Protein AF-A0A3M1FWY2-F1 (afdb_monomer_lite)

Secondary structure (DSSP, 8-state):
--HHHHHHHHHHHHHHHHHT-S-HHHHGGG-TT---S-SSS-HHHHHTTS-HHHHHHHHHHHHHHHHHHTT---HHHHHHHHHHHHSPPP---HHHHHHHHHHHHHHHHHSTT--------

Foldseek 3Di:
DPPLQVLLVVQLVLQLLQLLLDAPVPNPPPCVPQADPDPPDRSSNVNVPDDPVQSSLLSLLLSVLLQVVQVHDYCSVVVNVCCVVPHDDDDYDPVSSVVSSVVVNVVLVPDPPNDDPDPPD

Structure (mmCIF, N/CA/C/O backbone):
data_AF-A0A3M1FWY2-F1
#
_entry.id   AF-A0A3M1FWY2-F1
#
loop_
_atom_site.group_PDB
_atom_site.id
_atom_site.type_symbol
_atom_site.label_atom_id
_atom_site.label_alt_id
_atom_site.label_comp_id
_atom_site.label_asym_id
_atom_site.label_entity_id
_atom_site.label_seq_id
_atom_site.pdbx_PDB_ins_code
_atom_site.Cartn_x
_atom_site.Cartn_y
_atom_site.Cartn_z
_atom_site.occupancy
_atom_site.B_iso_or_equiv
_atom_site.auth_seq_id
_atom_site.auth_comp_id
_atom_site.auth_asym_id
_atom_site.auth_atom_id
_atom_site.pdbx_PDB_model_num
ATOM 1 N N . LEU A 1 1 ? -21.386 0.392 -4.645 1.00 55.16 1 LEU A N 1
ATOM 2 C CA . LEU A 1 1 ? -20.136 0.152 -3.904 1.00 55.16 1 LEU A CA 1
ATOM 3 C C . LEU A 1 1 ? -20.450 0.202 -2.422 1.00 55.16 1 LEU A C 1
ATOM 5 O O . LEU A 1 1 ? -20.936 1.233 -1.954 1.00 55.16 1 LEU A O 1
ATOM 9 N N . GLN A 1 2 ? -20.256 -0.904 -1.713 1.00 78.44 2 GLN A N 1
ATOM 10 C CA . GLN A 1 2 ? -20.345 -0.937 -0.251 1.00 78.44 2 GLN A CA 1
ATOM 11 C C . GLN A 1 2 ? -19.205 -0.092 0.359 1.00 78.44 2 GLN A C 1
ATOM 13 O O . GLN A 1 2 ? -18.274 0.317 -0.340 1.00 78.44 2 GLN A O 1
ATOM 18 N N . ALA A 1 3 ? -19.292 0.261 1.646 1.00 81.31 3 ALA A N 1
ATOM 19 C CA . ALA A 1 3 ? -18.285 1.113 2.295 1.00 81.31 3 ALA A CA 1
ATOM 20 C C . ALA A 1 3 ? -16.879 0.488 2.280 1.00 81.31 3 ALA A C 1
ATOM 22 O O . ALA A 1 3 ? -15.900 1.198 2.056 1.00 81.31 3 ALA A O 1
ATOM 23 N N . GLN A 1 4 ? -16.803 -0.835 2.424 1.00 82.88 4 GLN A N 1
ATOM 24 C CA . GLN A 1 4 ? -15.560 -1.602 2.398 1.00 82.88 4 GLN A CA 1
ATOM 25 C C . GLN A 1 4 ? -14.870 -1.536 1.029 1.00 82.88 4 GLN A C 1
ATOM 27 O O . GLN A 1 4 ? -13.686 -1.230 0.960 1.00 82.88 4 GLN A O 1
ATOM 32 N N . GLU A 1 5 ? -15.606 -1.693 -0.075 1.00 84.56 5 GLU A N 1
ATOM 33 C CA . GLU A 1 5 ? -15.033 -1.599 -1.428 1.00 84.56 5 GLU A CA 1
ATOM 34 C C . GLU A 1 5 ? -14.424 -0.216 -1.709 1.00 84.56 5 GLU A C 1
ATOM 36 O O . GLU A 1 5 ? -13.387 -0.107 -2.361 1.00 84.56 5 GLU A O 1
ATOM 41 N N . ARG A 1 6 ? -15.035 0.856 -1.178 1.00 88.25 6 ARG A N 1
ATOM 42 C CA . ARG A 1 6 ? -14.460 2.208 -1.270 1.00 88.25 6 ARG A CA 1
ATOM 43 C C . ARG A 1 6 ? -13.182 2.349 -0.450 1.00 88.25 6 ARG A C 1
ATOM 45 O O . ARG A 1 6 ? -12.280 3.059 -0.879 1.00 88.25 6 ARG A O 1
ATOM 52 N N . LEU A 1 7 ? -13.109 1.700 0.711 1.00 89.69 7 LEU A N 1
ATOM 53 C CA . LEU A 1 7 ? -11.912 1.706 1.546 1.00 89.69 7 LEU A CA 1
ATOM 54 C C . LEU A 1 7 ? -10.765 0.934 0.882 1.00 89.69 7 LEU A C 1
ATOM 56 O O . LEU A 1 7 ? -9.641 1.423 0.892 1.00 89.69 7 LEU A O 1
ATOM 60 N N . VAL A 1 8 ? -11.049 -0.213 0.258 1.00 91.12 8 VAL A N 1
ATOM 61 C CA . VAL A 1 8 ? -10.066 -0.985 -0.523 1.00 91.12 8 VAL A CA 1
ATOM 62 C C . VAL A 1 8 ? -9.515 -0.132 -1.668 1.00 91.12 8 VAL A C 1
ATOM 64 O O . VAL A 1 8 ? -8.302 0.018 -1.794 1.00 91.12 8 VAL A O 1
ATOM 67 N N . ALA A 1 9 ? -10.398 0.496 -2.454 1.00 91.94 9 ALA A N 1
ATOM 68 C CA . ALA A 1 9 ? -9.990 1.385 -3.542 1.00 91.94 9 ALA A CA 1
ATOM 69 C C . ALA A 1 9 ? -9.163 2.576 -3.027 1.00 91.94 9 ALA A C 1
ATOM 71 O O . ALA A 1 9 ? -8.139 2.924 -3.604 1.00 91.94 9 ALA A O 1
ATOM 72 N N . LEU A 1 10 ? -9.556 3.171 -1.898 1.00 93.00 10 LEU A N 1
ATOM 73 C CA . LEU A 1 10 ? -8.785 4.245 -1.277 1.00 93.00 10 LEU A CA 1
ATOM 74 C C . LEU A 1 10 ? -7.403 3.765 -0.807 1.00 93.00 10 LEU A C 1
ATOM 76 O O . LEU A 1 10 ? -6.423 4.484 -0.979 1.00 93.00 10 LEU A O 1
ATOM 80 N N . ALA A 1 11 ? -7.307 2.567 -0.229 1.00 94.56 11 ALA A N 1
ATOM 81 C CA . ALA A 1 11 ? -6.041 1.984 0.204 1.00 94.56 11 ALA A CA 1
ATOM 82 C C . ALA A 1 11 ? -5.094 1.731 -0.979 1.00 94.56 11 ALA A C 1
ATOM 84 O O . ALA A 1 11 ? -3.899 1.990 -0.853 1.00 94.56 11 ALA A O 1
ATOM 85 N N . HIS A 1 12 ? -5.625 1.304 -2.128 1.00 94.75 12 HIS A N 1
ATOM 86 C CA . HIS A 1 12 ? -4.873 1.174 -3.380 1.00 94.75 12 HIS A CA 1
ATOM 87 C C . HIS A 1 12 ? -4.301 2.523 -3.840 1.00 94.75 12 HIS A C 1
ATOM 89 O O . HIS A 1 12 ? -3.092 2.657 -4.031 1.00 94.75 12 HIS A O 1
ATOM 95 N N . GLU A 1 13 ? -5.134 3.563 -3.929 1.00 94.88 13 GLU A N 1
ATOM 96 C CA . GLU A 1 13 ? -4.685 4.897 -4.359 1.00 94.88 13 GLU A CA 1
ATOM 97 C C . GLU A 1 13 ? -3.668 5.510 -3.380 1.00 94.88 13 GLU A C 1
ATOM 99 O O . GLU A 1 13 ? -2.688 6.151 -3.774 1.00 94.88 13 GLU A O 1
ATOM 104 N N . LEU A 1 14 ? -3.848 5.270 -2.077 1.00 93.56 14 LEU A N 1
ATOM 105 C CA . LEU A 1 14 ? -2.857 5.634 -1.064 1.00 93.56 14 LEU A CA 1
ATOM 106 C C . LEU A 1 14 ? -1.569 4.815 -1.201 1.00 93.56 14 LEU A C 1
ATOM 108 O O . LEU A 1 14 ? -0.496 5.344 -0.923 1.00 93.56 14 LEU A O 1
ATOM 112 N N . GLY A 1 15 ? -1.641 3.571 -1.675 1.00 93.00 15 GLY A N 1
ATOM 113 C CA . GLY A 1 15 ? -0.483 2.772 -2.070 1.00 93.00 15 GLY A CA 1
ATOM 114 C C . GLY A 1 15 ? 0.336 3.462 -3.159 1.00 93.00 15 GLY A C 1
ATOM 115 O O . GLY A 1 15 ? 1.535 3.668 -2.975 1.00 93.00 15 GLY A O 1
ATOM 116 N N . HIS A 1 16 ? -0.302 3.938 -4.234 1.00 92.25 16 HIS A N 1
ATOM 117 C CA . HIS A 1 16 ? 0.379 4.741 -5.259 1.00 92.25 16 HIS A CA 1
ATOM 118 C C . HIS A 1 16 ? 1.045 5.993 -4.680 1.00 92.25 16 HIS A C 1
ATOM 120 O O . HIS A 1 16 ? 2.200 6.304 -5.002 1.00 92.25 16 HIS A O 1
ATOM 126 N N . LEU A 1 17 ? 0.332 6.701 -3.803 1.00 90.00 17 LEU A N 1
ATOM 127 C CA . LEU A 1 17 ? 0.846 7.896 -3.148 1.00 90.00 17 LEU A CA 1
ATOM 128 C C . LEU A 1 17 ? 1.995 7.601 -2.184 1.00 90.00 17 LEU A C 1
ATOM 130 O O . LEU A 1 17 ? 2.860 8.448 -2.060 1.00 90.00 17 LEU A O 1
ATOM 134 N N . LEU A 1 18 ? 2.025 6.468 -1.485 1.00 88.81 18 LEU A N 1
ATOM 135 C CA . LEU A 1 18 ? 3.070 6.154 -0.501 1.00 88.81 18 LEU A CA 1
ATOM 136 C C . LEU A 1 18 ? 4.298 5.498 -1.138 1.00 88.81 18 LEU A C 1
ATOM 138 O O . LEU A 1 18 ? 5.414 5.697 -0.656 1.00 88.81 18 LEU A O 1
ATOM 142 N N . CYS A 1 19 ? 4.111 4.771 -2.239 1.00 89.06 19 CYS A N 1
ATOM 143 C CA . CYS A 1 19 ? 5.201 4.195 -3.020 1.00 89.06 19 CYS A CA 1
ATOM 144 C C . CYS A 1 19 ? 5.874 5.216 -3.957 1.00 89.06 19 CYS A C 1
ATOM 146 O O . CYS A 1 19 ? 6.937 4.947 -4.506 1.00 89.06 19 CYS A O 1
ATOM 148 N N . GLY A 1 20 ? 5.316 6.417 -4.131 1.00 85.94 20 GLY A N 1
ATOM 149 C CA . GLY A 1 20 ? 5.930 7.441 -4.991 1.00 85.94 20 GLY A CA 1
ATOM 150 C C . GLY A 1 20 ? 5.707 7.200 -6.472 1.00 85.94 20 GLY A C 1
ATOM 151 O O . GLY A 1 20 ? 6.543 7.579 -7.282 1.00 85.94 20 GLY A O 1
ATOM 152 N N . HIS A 1 21 ? 4.575 6.590 -6.824 1.00 86.56 21 HIS A N 1
ATOM 153 C CA . HIS A 1 21 ? 4.167 6.397 -8.218 1.00 86.56 21 HIS A CA 1
ATOM 154 C C . HIS A 1 21 ? 3.596 7.679 -8.832 1.00 86.56 21 HIS A C 1
ATOM 156 O O . HIS A 1 21 ? 3.532 7.812 -10.050 1.00 86.56 21 HIS A O 1
ATOM 162 N N . LEU A 1 22 ? 3.179 8.635 -7.995 1.00 80.25 22 LEU A N 1
ATOM 163 C CA . LEU A 1 22 ? 2.663 9.924 -8.444 1.00 80.25 22 LEU A CA 1
ATOM 164 C C . LEU A 1 22 ? 3.805 10.884 -8.779 1.00 80.25 22 LEU A C 1
ATOM 166 O O . LEU A 1 22 ?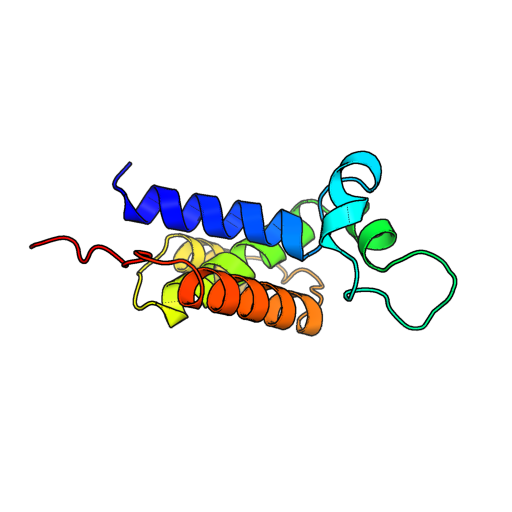 4.829 10.914 -8.098 1.00 80.25 22 LEU A O 1
ATOM 170 N N . GLU A 1 23 ? 3.603 11.712 -9.804 1.00 62.91 23 GLU A N 1
ATOM 171 C CA . GLU A 1 23 ? 4.657 12.594 -10.295 1.00 62.91 23 GLU A CA 1
ATOM 172 C C . GLU A 1 23 ? 5.255 13.520 -9.211 1.00 62.91 23 GLU A C 1
ATOM 174 O O . GLU A 1 23 ? 4.521 14.085 -8.381 1.00 62.91 23 GLU A O 1
ATOM 179 N N . PRO A 1 24 ? 6.577 13.793 -9.273 1.00 53.03 24 PRO A N 1
ATOM 180 C CA . PRO A 1 24 ? 7.302 14.605 -8.290 1.00 53.03 24 PRO A CA 1
ATOM 181 C C . PRO A 1 24 ? 6.719 16.005 -8.052 1.00 53.03 24 PRO A C 1
ATOM 183 O O . PRO A 1 24 ? 6.934 16.594 -6.991 1.00 53.03 24 PRO A O 1
ATOM 186 N N . ALA A 1 25 ? 5.981 16.558 -9.019 1.00 48.53 25 ALA A N 1
ATOM 187 C CA . ALA A 1 25 ? 5.386 17.889 -8.926 1.00 48.53 25 ALA A CA 1
ATOM 188 C C . ALA A 1 25 ? 4.242 17.989 -7.897 1.00 48.53 25 ALA A C 1
ATOM 190 O O . ALA A 1 25 ? 3.972 19.086 -7.411 1.00 48.53 25 ALA A O 1
ATOM 191 N N . ARG A 1 26 ? 3.583 16.877 -7.534 1.00 46.03 26 ARG A N 1
ATOM 192 C CA . ARG A 1 26 ? 2.419 16.875 -6.618 1.00 46.03 26 ARG A CA 1
ATOM 193 C C . ARG A 1 26 ? 2.678 16.232 -5.252 1.00 46.03 26 ARG A C 1
ATOM 195 O O . ARG A 1 26 ? 1.857 16.387 -4.355 1.00 46.03 26 ARG A O 1
ATOM 202 N N . ALA A 1 27 ? 3.811 15.554 -5.073 1.00 48.91 27 ALA A N 1
ATOM 203 C CA . ALA A 1 27 ? 4.051 14.667 -3.933 1.00 48.91 27 ALA A CA 1
ATOM 204 C C . ALA A 1 27 ? 5.018 15.210 -2.853 1.00 48.91 27 ALA A C 1
ATOM 206 O O . ALA A 1 27 ? 5.038 14.696 -1.737 1.00 48.91 27 ALA A O 1
ATOM 207 N N . LYS A 1 28 ? 5.798 16.265 -3.137 1.00 44.78 28 LYS A N 1
ATOM 208 C CA . LYS A 1 28 ? 6.919 16.737 -2.287 1.00 44.78 28 LYS A CA 1
ATOM 209 C C . LYS A 1 28 ? 6.685 16.808 -0.762 1.00 44.78 28 LYS A C 1
ATOM 211 O O . LYS A 1 28 ? 7.597 16.407 -0.046 1.00 44.78 28 LYS A O 1
ATOM 216 N N . PRO A 1 29 ? 5.548 17.287 -0.220 1.00 44.09 29 PRO A N 1
ATOM 217 C CA . PRO A 1 29 ? 5.419 17.434 1.231 1.00 44.09 29 PRO A CA 1
ATOM 218 C C . PRO A 1 29 ? 5.155 16.123 1.995 1.00 44.09 29 PRO A C 1
ATOM 220 O O . PRO A 1 29 ? 5.352 16.110 3.205 1.00 44.09 29 PRO A O 1
ATOM 223 N N . LEU A 1 30 ? 4.736 15.030 1.339 1.00 50.62 30 LEU A N 1
ATOM 224 C CA . LEU A 1 30 ? 4.377 13.774 2.026 1.00 50.62 30 LEU A CA 1
ATOM 225 C C . LEU A 1 30 ? 5.532 12.757 2.124 1.00 50.62 30 LEU A C 1
ATOM 227 O O . LEU A 1 30 ? 5.436 11.774 2.854 1.00 50.62 30 LEU A O 1
ATOM 231 N N . PHE A 1 31 ? 6.620 12.988 1.385 1.00 51.03 31 PHE A N 1
ATOM 232 C CA . PHE A 1 31 ? 7.749 12.059 1.247 1.00 51.03 31 PHE A CA 1
ATOM 233 C C . PHE A 1 31 ? 8.955 12.380 2.133 1.00 51.03 31 PHE A C 1
ATOM 235 O O . PHE A 1 31 ? 9.959 11.667 2.072 1.00 51.03 31 PHE A O 1
ATOM 242 N N . THR A 1 32 ? 8.867 13.408 2.977 1.00 43.41 32 THR A N 1
ATOM 243 C CA . THR A 1 32 ? 9.901 13.715 3.971 1.00 43.41 32 THR A CA 1
ATOM 244 C C . THR A 1 32 ? 10.045 12.515 4.922 1.00 43.41 32 THR A C 1
ATOM 246 O O . THR A 1 32 ? 9.145 12.188 5.692 1.00 43.41 32 THR A O 1
ATOM 249 N N . GLY A 1 33 ? 11.156 11.776 4.800 1.00 47.09 33 GLY A N 1
ATOM 250 C CA . GLY A 1 33 ? 11.412 10.521 5.529 1.00 47.09 33 GLY A CA 1
ATOM 251 C C . GLY A 1 33 ? 11.345 9.225 4.701 1.00 47.09 33 GLY A C 1
ATOM 252 O O . GLY A 1 33 ? 11.418 8.141 5.272 1.00 47.09 33 GLY A O 1
ATOM 253 N N . LEU A 1 34 ? 11.195 9.306 3.374 1.00 46.00 34 LEU A N 1
ATOM 254 C CA . LEU A 1 34 ? 11.420 8.202 2.413 1.00 46.00 34 LEU A CA 1
ATOM 255 C C . LEU A 1 34 ? 12.678 8.441 1.553 1.00 46.00 34 LEU A C 1
ATOM 257 O O . LEU A 1 34 ? 12.880 7.816 0.510 1.00 46.00 34 LEU A O 1
ATOM 261 N N . GLU A 1 35 ? 13.504 9.392 1.982 1.00 44.00 35 GLU A N 1
ATOM 262 C CA . GLU A 1 35 ? 14.734 9.795 1.318 1.00 44.00 35 GLU A CA 1
ATOM 263 C C . GLU A 1 35 ? 15.810 8.737 1.584 1.00 44.00 35 GLU A C 1
ATOM 265 O O . GLU A 1 35 ? 16.215 8.493 2.719 1.00 44.00 35 GLU A O 1
ATOM 270 N N . SER A 1 36 ? 16.238 8.057 0.523 1.00 42.16 36 SER A N 1
ATOM 271 C CA . SER A 1 36 ? 17.449 7.245 0.538 1.00 42.16 36 SER A CA 1
ATOM 272 C C . SER A 1 36 ? 18.664 8.152 0.731 1.00 42.16 36 SER A C 1
ATOM 274 O O . SER A 1 36 ? 18.725 9.203 0.103 1.00 42.16 36 SER A O 1
ATOM 276 N N . HIS A 1 37 ? 19.651 7.703 1.509 1.00 41.94 37 HIS A N 1
ATOM 277 C CA . HIS A 1 37 ? 20.954 8.353 1.744 1.00 41.94 37 HIS A CA 1
ATOM 278 C C . HIS A 1 37 ? 21.836 8.570 0.486 1.00 41.94 37 HIS A C 1
ATOM 280 O O . HIS A 1 37 ? 23.002 8.929 0.621 1.00 41.94 37 HIS A O 1
ATOM 286 N N . ASP A 1 38 ? 21.302 8.363 -0.719 1.00 42.06 38 ASP A N 1
ATOM 287 C CA . ASP A 1 38 ? 21.970 8.660 -1.987 1.00 42.06 38 ASP A CA 1
ATOM 288 C C . ASP A 1 38 ? 21.539 10.047 -2.470 1.00 42.06 38 ASP A C 1
ATOM 290 O O . ASP A 1 38 ? 20.367 10.270 -2.781 1.00 42.06 38 ASP A O 1
ATOM 294 N N . GLU A 1 39 ? 22.490 10.978 -2.548 1.00 45.88 39 GLU A N 1
ATOM 295 C CA . GLU A 1 39 ? 22.257 12.387 -2.899 1.00 45.88 39 GLU A CA 1
ATOM 296 C C . GLU A 1 39 ? 21.838 12.628 -4.367 1.00 45.88 39 GLU A C 1
ATOM 298 O O . GLU A 1 39 ? 21.583 13.765 -4.766 1.00 45.88 39 GLU A O 1
ATOM 303 N N . GLU A 1 40 ? 21.671 11.583 -5.182 1.00 46.94 40 GLU A N 1
ATOM 304 C CA . GLU A 1 40 ? 21.129 11.694 -6.539 1.00 46.94 40 GLU A CA 1
ATOM 305 C C . GLU A 1 40 ? 19.666 11.231 -6.610 1.00 46.94 40 GLU A C 1
ATOM 307 O O . GLU A 1 40 ? 19.358 10.053 -6.791 1.00 46.94 40 GLU A O 1
ATOM 312 N N . LYS A 1 41 ? 18.762 12.218 -6.528 1.00 46.72 41 LYS A N 1
ATOM 313 C CA . LYS A 1 41 ? 17.290 12.144 -6.631 1.00 46.72 41 LYS A CA 1
ATOM 314 C C . LYS A 1 41 ? 16.596 11.272 -5.557 1.00 46.72 41 LYS A C 1
ATOM 316 O O . LYS A 1 41 ? 16.896 10.087 -5.417 1.00 46.72 41 LYS A O 1
ATOM 321 N N . PRO A 1 42 ? 15.568 11.803 -4.860 1.00 50.75 42 PRO A N 1
ATOM 322 C CA . PRO A 1 42 ? 14.789 11.007 -3.910 1.00 50.75 42 PRO A CA 1
ATOM 323 C C . PRO A 1 42 ? 14.180 9.783 -4.613 1.00 50.75 42 PRO A C 1
ATOM 325 O O . PRO A 1 42 ? 13.745 9.908 -5.760 1.00 50.75 42 PRO A O 1
ATOM 328 N N . ARG A 1 43 ? 14.110 8.621 -3.933 1.00 54.66 43 ARG A N 1
ATOM 329 C CA . ARG A 1 43 ? 13.514 7.363 -4.454 1.00 54.66 43 ARG A CA 1
ATOM 330 C C . ARG A 1 43 ? 12.205 7.617 -5.225 1.00 54.66 43 ARG A C 1
ATOM 332 O O . ARG A 1 43 ? 12.034 7.066 -6.305 1.00 54.66 43 ARG A O 1
ATOM 339 N N . ALA A 1 44 ? 11.348 8.522 -4.740 1.00 49.62 44 ALA A N 1
ATOM 340 C CA . ALA A 1 44 ? 10.099 8.933 -5.394 1.00 49.62 44 ALA A CA 1
ATOM 341 C C . ALA A 1 44 ? 10.268 9.416 -6.854 1.00 49.62 44 ALA A C 1
ATOM 343 O O . ALA A 1 44 ? 9.449 9.098 -7.705 1.00 49.62 44 ALA A O 1
ATOM 344 N N . GLY A 1 45 ? 11.353 10.127 -7.179 1.00 50.56 45 GLY A N 1
ATOM 345 C CA . GLY A 1 45 ? 11.630 10.586 -8.544 1.00 50.56 45 GLY A CA 1
ATOM 346 C C . GLY A 1 45 ? 12.060 9.480 -9.511 1.00 50.56 45 GLY A C 1
ATOM 347 O O . GLY A 1 45 ? 11.950 9.674 -10.713 1.00 50.56 45 GLY A O 1
ATOM 348 N N . ARG A 1 46 ? 12.536 8.330 -9.010 1.00 60.59 46 ARG A N 1
ATOM 349 C CA . ARG A 1 46 ? 12.839 7.144 -9.832 1.00 60.59 46 ARG A CA 1
ATOM 350 C C . ARG A 1 46 ? 11.615 6.248 -10.036 1.00 60.59 46 ARG A C 1
ATOM 352 O O . ARG A 1 46 ? 11.590 5.467 -10.979 1.00 60.59 46 ARG A O 1
ATOM 359 N N . ARG A 1 47 ? 10.610 6.342 -9.159 1.00 69.06 47 ARG A N 1
ATOM 360 C CA . ARG A 1 47 ? 9.434 5.457 -9.182 1.00 69.06 47 ARG A CA 1
ATOM 361 C C . ARG A 1 47 ? 8.262 5.984 -10.003 1.00 69.06 47 ARG A C 1
ATOM 363 O O . ARG A 1 47 ? 7.473 5.182 -10.487 1.00 69.06 47 ARG A O 1
ATOM 370 N N . SER A 1 48 ? 8.199 7.289 -10.264 1.00 62.97 48 SER A N 1
ATOM 371 C CA . SER A 1 48 ? 7.244 7.855 -11.229 1.00 62.97 48 SER A CA 1
ATOM 372 C C . SER A 1 48 ? 7.481 7.397 -12.676 1.00 62.97 48 SER A C 1
ATOM 374 O O . SER A 1 48 ? 6.610 7.572 -13.517 1.00 62.97 48 SER A O 1
ATOM 376 N N . GLU A 1 49 ? 8.655 6.830 -12.977 1.00 69.62 49 GLU A N 1
ATOM 377 C CA . GLU A 1 49 ? 9.041 6.330 -14.307 1.00 69.62 49 GLU A CA 1
ATOM 378 C C . GLU A 1 49 ? 8.852 4.805 -14.454 1.00 69.62 49 GLU A C 1
ATOM 380 O O . GLU A 1 49 ? 9.229 4.228 -15.475 1.00 69.62 49 GLU A O 1
ATOM 385 N N . LEU A 1 50 ? 8.287 4.129 -13.445 1.00 78.25 50 LEU A N 1
ATOM 386 C CA . LEU A 1 50 ? 8.034 2.688 -13.498 1.00 78.25 50 LEU A CA 1
ATOM 387 C C . LEU A 1 50 ? 6.990 2.324 -14.551 1.00 78.25 50 LEU A C 1
ATOM 389 O O . LEU A 1 50 ? 6.123 3.122 -14.915 1.00 78.25 50 LEU A O 1
ATOM 393 N N . SER A 1 51 ? 7.036 1.066 -14.999 1.00 86.88 51 SER A N 1
ATOM 394 C CA . SER A 1 51 ? 5.937 0.520 -15.785 1.00 86.88 51 SER A CA 1
ATOM 395 C C . SER A 1 51 ? 4.650 0.589 -14.964 1.00 86.88 51 SER A C 1
ATOM 397 O O . SER A 1 51 ? 4.645 0.404 -13.741 1.00 86.88 51 SER A O 1
ATOM 399 N N . ARG A 1 52 ? 3.537 0.831 -15.659 1.00 85.31 52 ARG A N 1
ATOM 400 C CA . ARG A 1 52 ? 2.216 0.824 -15.031 1.00 85.31 52 ARG A CA 1
ATOM 401 C C . ARG A 1 52 ? 1.969 -0.488 -14.285 1.00 85.31 52 ARG A C 1
ATOM 403 O O . ARG A 1 52 ? 1.469 -0.460 -13.175 1.00 85.31 52 ARG A O 1
ATOM 410 N N . GLU A 1 53 ? 2.370 -1.613 -14.866 1.00 87.38 53 GLU A N 1
ATOM 411 C CA . GLU A 1 53 ? 2.215 -2.937 -14.263 1.00 87.38 53 GLU A CA 1
ATOM 412 C C . GLU A 1 53 ? 2.919 -3.060 -12.904 1.00 87.38 53 GLU A C 1
ATOM 414 O O . GLU A 1 53 ? 2.292 -3.486 -11.937 1.00 87.38 53 GLU A O 1
ATOM 419 N N . THR A 1 54 ? 4.180 -2.624 -12.793 1.00 89.31 54 THR A N 1
ATOM 420 C CA . THR A 1 54 ? 4.904 -2.632 -11.513 1.00 89.31 54 THR A CA 1
ATOM 421 C C . THR A 1 54 ? 4.237 -1.707 -10.497 1.00 89.31 54 THR A C 1
ATOM 423 O O . THR A 1 54 ? 4.036 -2.106 -9.352 1.00 89.31 54 THR A O 1
ATOM 426 N N . ALA A 1 55 ? 3.860 -0.492 -10.909 1.00 90.44 55 ALA A N 1
ATOM 427 C CA . ALA A 1 55 ? 3.240 0.484 -10.016 1.00 90.44 55 ALA A CA 1
ATOM 428 C C . ALA A 1 55 ? 1.886 -0.001 -9.466 1.00 90.44 55 ALA A C 1
ATOM 430 O O . ALA A 1 55 ? 1.616 0.158 -8.275 1.00 90.44 55 ALA A O 1
ATOM 431 N 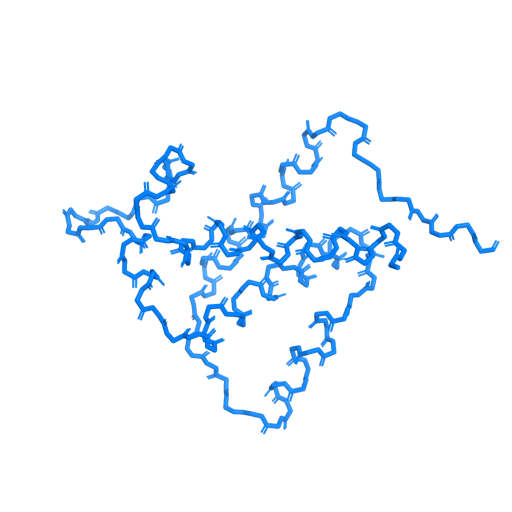N . GLU A 1 56 ? 1.052 -0.596 -10.322 1.00 91.94 56 GLU A N 1
ATOM 432 C CA . GLU A 1 56 ? -0.251 -1.170 -9.959 1.00 91.94 56 GLU A CA 1
ATOM 433 C C . GLU A 1 56 ? -0.063 -2.396 -9.060 1.00 91.94 56 GLU A C 1
ATOM 435 O O . GLU A 1 56 ? -0.733 -2.511 -8.043 1.00 91.94 56 GLU A O 1
ATOM 440 N N . PHE A 1 57 ? 0.896 -3.282 -9.361 1.00 92.75 57 PHE A N 1
ATOM 441 C CA . PHE A 1 57 ? 1.166 -4.451 -8.517 1.00 92.75 57 PHE A CA 1
ATOM 442 C C . PHE A 1 57 ? 1.608 -4.050 -7.105 1.00 92.75 57 PHE A C 1
ATOM 444 O O . PHE A 1 57 ? 1.160 -4.633 -6.116 1.00 92.75 57 PHE A O 1
ATOM 451 N N . GLU A 1 58 ? 2.476 -3.046 -6.988 1.00 93.94 58 GLU A N 1
ATOM 452 C CA . GLU A 1 58 ? 2.923 -2.522 -5.697 1.00 93.94 58 GLU A CA 1
ATOM 453 C C . GLU A 1 58 ? 1.786 -1.848 -4.923 1.00 93.94 58 GLU A C 1
ATOM 455 O O . GLU A 1 58 ? 1.619 -2.119 -3.732 1.00 93.94 58 GLU A O 1
ATOM 460 N N . ALA A 1 59 ? 0.978 -1.013 -5.583 1.00 94.19 59 ALA A N 1
ATOM 461 C CA . ALA A 1 59 ? -0.174 -0.361 -4.963 1.00 94.19 59 ALA A CA 1
ATOM 462 C C . ALA A 1 59 ? -1.240 -1.374 -4.513 1.00 94.19 59 ALA A C 1
ATOM 464 O O . ALA A 1 59 ? -1.724 -1.309 -3.380 1.00 94.19 59 ALA A O 1
ATOM 465 N N . GLU A 1 60 ? -1.535 -2.370 -5.348 1.00 95.38 60 GLU A N 1
ATOM 466 C CA . GLU A 1 60 ? -2.463 -3.451 -5.020 1.00 95.38 60 GLU A CA 1
ATOM 467 C C . GLU A 1 60 ? -1.940 -4.312 -3.862 1.00 95.38 60 GLU A C 1
ATOM 469 O O . GLU A 1 60 ? -2.702 -4.707 -2.981 1.00 95.38 60 GLU A O 1
ATOM 474 N N . SER A 1 61 ? -0.625 -4.556 -3.805 1.00 95.12 61 SER A N 1
ATOM 475 C CA . SER A 1 61 ? 0.016 -5.264 -2.689 1.00 95.12 61 SER A CA 1
ATOM 476 C C . SER A 1 61 ? -0.125 -4.498 -1.371 1.00 95.12 61 SER A C 1
ATOM 478 O O . SER A 1 61 ? -0.394 -5.105 -0.332 1.00 95.12 61 SER A O 1
ATOM 480 N N . VAL A 1 62 ? -0.002 -3.165 -1.397 1.00 96.00 62 VAL A N 1
ATOM 481 C CA . VAL A 1 62 ? -0.260 -2.311 -0.225 1.00 96.00 62 VAL A CA 1
ATOM 482 C C . VAL A 1 62 ? -1.722 -2.416 0.216 1.00 96.00 62 VAL A C 1
ATOM 484 O O . VAL A 1 62 ? -1.980 -2.620 1.406 1.00 96.00 62 VAL A O 1
ATOM 487 N N . ALA A 1 63 ? -2.671 -2.326 -0.721 1.00 95.19 63 ALA A N 1
ATOM 488 C CA . ALA A 1 63 ? -4.099 -2.454 -0.431 1.00 95.19 63 ALA A CA 1
ATOM 489 C C . ALA A 1 63 ? -4.437 -3.819 0.177 1.00 95.19 63 ALA A C 1
ATOM 491 O O . ALA A 1 63 ? -5.113 -3.887 1.204 1.00 95.19 63 ALA A O 1
ATOM 492 N N . TYR A 1 64 ? -3.903 -4.895 -0.401 1.00 94.69 64 TYR A N 1
ATOM 493 C CA . TYR A 1 64 ? -4.060 -6.253 0.106 1.00 94.69 64 TYR A CA 1
ATOM 494 C C . TYR A 1 64 ? -3.550 -6.382 1.545 1.00 94.69 64 TYR A C 1
ATOM 496 O O . TYR A 1 64 ? -4.293 -6.830 2.417 1.00 94.69 64 TYR A O 1
ATOM 504 N N . LEU A 1 65 ? -2.316 -5.948 1.829 1.00 95.19 65 LEU A N 1
ATOM 505 C CA . LEU A 1 65 ? -1.742 -6.031 3.176 1.00 95.19 65 LEU A CA 1
ATOM 506 C C . LEU A 1 65 ? -2.545 -5.215 4.192 1.00 95.19 65 LEU A C 1
ATOM 508 O O . LEU A 1 65 ? -2.800 -5.696 5.295 1.00 95.19 65 LEU A O 1
ATOM 512 N N . PHE A 1 66 ? -2.980 -4.010 3.818 1.00 94.56 66 PHE A N 1
ATOM 513 C CA . PHE A 1 66 ? -3.841 -3.184 4.658 1.00 94.56 66 PHE A CA 1
ATOM 514 C C . PHE A 1 66 ? -5.174 -3.877 4.962 1.00 94.56 66 PHE A C 1
ATOM 516 O O . PHE A 1 66 ? -5.571 -3.953 6.125 1.00 94.56 66 PHE A O 1
ATOM 523 N N . CYS A 1 67 ? -5.850 -4.416 3.947 1.00 91.56 67 CYS A N 1
ATOM 524 C CA . CYS A 1 67 ? -7.135 -5.091 4.121 1.00 91.56 67 CYS A CA 1
ATOM 525 C C . CYS A 1 67 ? -6.986 -6.336 4.997 1.00 91.56 67 CYS A C 1
ATOM 527 O O . CYS A 1 67 ? -7.681 -6.467 6.002 1.00 91.56 67 CYS A O 1
ATOM 529 N N . ARG A 1 68 ? -6.001 -7.191 4.699 1.00 91.06 68 ARG A N 1
ATOM 530 C CA . ARG A 1 68 ? -5.722 -8.405 5.476 1.00 91.06 68 ARG A CA 1
ATOM 531 C C . ARG A 1 68 ? -5.356 -8.105 6.924 1.00 91.06 68 ARG A C 1
ATOM 533 O O . ARG A 1 68 ? -5.791 -8.835 7.809 1.00 91.06 68 ARG A O 1
ATOM 540 N N . TRP A 1 69 ? -4.601 -7.035 7.179 1.00 91.75 69 TRP A N 1
ATOM 541 C CA . TRP A 1 69 ? -4.278 -6.601 8.540 1.00 91.75 69 TRP A CA 1
ATOM 542 C C . TRP A 1 69 ? -5.522 -6.197 9.338 1.00 91.75 69 TRP A C 1
ATOM 544 O O . TRP A 1 69 ? -5.592 -6.430 10.541 1.00 91.75 69 TRP A O 1
ATOM 554 N N . ASN A 1 70 ? -6.512 -5.619 8.662 1.00 88.31 70 ASN A N 1
ATOM 555 C CA . ASN A 1 70 ? -7.758 -5.164 9.267 1.00 88.31 70 ASN A CA 1
ATOM 556 C C . ASN A 1 70 ? -8.903 -6.194 9.179 1.00 88.31 70 ASN A C 1
ATOM 558 O O . ASN A 1 70 ? -10.049 -5.846 9.448 1.00 88.31 70 ASN A O 1
ATOM 562 N N . GLY A 1 71 ? -8.621 -7.443 8.789 1.00 87.38 71 GLY A N 1
ATOM 563 C CA . GLY A 1 71 ? -9.638 -8.497 8.679 1.00 87.38 71 GLY A CA 1
ATOM 564 C C . GLY A 1 71 ? -10.641 -8.304 7.534 1.00 87.38 71 GLY A C 1
ATOM 565 O O . GLY A 1 71 ? -11.725 -8.874 7.579 1.00 87.38 71 GLY A O 1
ATOM 566 N N . LEU A 1 72 ? -10.297 -7.503 6.522 1.00 85.88 72 LEU A N 1
ATOM 567 C CA . LEU A 1 72 ? -11.122 -7.276 5.340 1.00 85.88 72 LEU A CA 1
ATOM 568 C C . LEU A 1 72 ? -10.743 -8.213 4.196 1.00 85.88 72 LEU A C 1
ATOM 570 O O . LEU A 1 72 ? -9.573 -8.292 3.802 1.00 85.88 72 LEU A O 1
ATOM 574 N N . ASP A 1 73 ? -11.762 -8.813 3.586 1.00 81.25 73 ASP A N 1
ATOM 575 C CA . ASP A 1 73 ? -11.636 -9.429 2.272 1.00 81.25 73 ASP A CA 1
ATOM 576 C C . ASP A 1 73 ? -11.572 -8.338 1.198 1.00 81.25 73 ASP A C 1
ATOM 578 O O . ASP A 1 73 ? -12.292 -7.337 1.235 1.00 81.25 73 ASP A O 1
ATOM 582 N N . SER A 1 74 ? -10.686 -8.517 0.221 1.00 80.69 74 SER A N 1
ATOM 583 C CA . SER A 1 74 ? -10.465 -7.530 -0.836 1.00 80.69 74 SER A CA 1
ATOM 584 C C . SER A 1 74 ? -10.366 -8.197 -2.198 1.00 80.69 74 SER A C 1
ATOM 586 O O . SER A 1 74 ? -9.842 -9.302 -2.342 1.00 80.69 74 SER A O 1
ATOM 588 N N . GLN A 1 75 ? -10.821 -7.492 -3.235 1.00 79.12 75 GLN A N 1
ATOM 589 C CA . GLN A 1 75 ? -10.596 -7.929 -4.616 1.00 79.12 75 GLN A CA 1
ATOM 590 C C . GLN A 1 75 ? -9.102 -7.920 -4.982 1.00 79.12 75 GLN A C 1
ATOM 592 O O . GLN A 1 75 ? -8.700 -8.641 -5.894 1.00 79.12 75 GLN A O 1
ATOM 597 N N . SER A 1 76 ? -8.280 -7.192 -4.220 1.00 76.31 76 SER A N 1
ATOM 598 C CA . SER A 1 76 ? -6.822 -7.183 -4.329 1.00 76.31 76 SER A CA 1
ATOM 599 C C . SER A 1 76 ? -6.203 -8.562 -4.173 1.00 76.31 76 SER A C 1
ATOM 601 O O . SER A 1 76 ? -5.289 -8.911 -4.916 1.00 76.31 76 SER A O 1
ATOM 603 N N . GLU A 1 77 ? -6.749 -9.401 -3.291 1.00 80.06 77 GLU A N 1
ATOM 604 C CA . GLU A 1 77 ? -6.313 -10.793 -3.168 1.00 80.06 77 GLU A CA 1
ATOM 605 C C . GLU A 1 77 ? -6.519 -11.572 -4.474 1.00 80.06 77 GLU A C 1
ATOM 607 O O . GLU A 1 77 ? -5.617 -12.270 -4.937 1.00 80.06 77 GLU A O 1
ATOM 612 N N . ARG A 1 78 ? -7.685 -11.414 -5.114 1.00 77.19 78 ARG A N 1
ATOM 613 C CA . ARG A 1 78 ? -8.004 -12.103 -6.374 1.00 77.19 78 ARG A CA 1
ATOM 614 C C . ARG A 1 78 ? -7.166 -11.589 -7.538 1.00 77.19 78 ARG A C 1
ATOM 616 O O . ARG A 1 78 ? -6.734 -12.383 -8.375 1.00 77.19 78 ARG A O 1
ATOM 623 N N . TYR A 1 79 ? -6.934 -10.282 -7.592 1.00 78.44 79 TYR A N 1
ATOM 624 C CA . TYR A 1 79 ? -6.094 -9.670 -8.614 1.00 78.44 79 TYR A CA 1
ATOM 625 C C . TYR A 1 79 ? -4.649 -10.176 -8.517 1.00 78.44 79 TYR A C 1
ATOM 627 O O . TYR A 1 79 ? -4.119 -10.713 -9.490 1.00 78.44 79 TYR A O 1
ATOM 635 N N . LEU A 1 80 ? -4.046 -10.108 -7.326 1.00 81.38 80 LEU A N 1
ATOM 636 C CA . LEU A 1 80 ? -2.675 -10.574 -7.100 1.00 81.38 80 LEU A CA 1
ATOM 637 C C . LEU A 1 80 ? -2.537 -12.077 -7.359 1.00 81.38 80 LEU A C 1
ATOM 639 O O . LEU A 1 80 ? -1.599 -12.491 -8.038 1.00 81.38 80 LEU A O 1
ATOM 643 N N . ALA A 1 81 ? -3.492 -12.892 -6.898 1.00 79.69 81 ALA A N 1
ATOM 644 C CA . ALA A 1 81 ? -3.497 -14.328 -7.173 1.00 79.69 81 ALA A CA 1
ATOM 645 C C . ALA A 1 81 ? -3.527 -14.623 -8.681 1.00 79.69 81 ALA A C 1
ATOM 647 O O . ALA A 1 81 ? -2.833 -15.524 -9.146 1.00 79.69 81 ALA A O 1
ATOM 648 N N . THR A 1 82 ? -4.279 -13.841 -9.461 1.00 74.25 82 THR A N 1
ATOM 649 C CA . THR A 1 82 ? -4.334 -13.999 -10.922 1.00 74.25 82 THR A CA 1
ATOM 650 C C . THR A 1 82 ? -2.968 -13.739 -11.561 1.00 74.25 82 THR A C 1
ATOM 652 O O . THR A 1 82 ? -2.535 -14.525 -12.400 1.00 74.25 82 THR A O 1
ATOM 655 N N . ILE A 1 83 ? -2.255 -12.692 -11.135 1.00 76.94 83 ILE A N 1
ATOM 656 C CA . ILE A 1 83 ? -0.920 -12.377 -11.667 1.00 76.94 83 ILE A CA 1
ATOM 657 C C . ILE A 1 83 ? 0.100 -13.440 -11.252 1.00 76.94 83 ILE A C 1
ATOM 659 O O . ILE A 1 83 ? 0.857 -13.909 -12.092 1.00 76.94 83 ILE A O 1
ATOM 663 N N . VAL A 1 84 ? 0.080 -13.886 -9.992 1.00 78.69 84 VAL A N 1
ATOM 664 C CA . VAL A 1 84 ? 0.976 -14.948 -9.501 1.00 78.69 84 VAL A CA 1
ATOM 665 C C . VAL A 1 84 ? 0.756 -16.269 -10.250 1.00 78.69 84 VAL A C 1
ATOM 667 O O . VAL A 1 84 ? 1.709 -17.008 -10.483 1.00 78.69 84 VAL A O 1
ATOM 670 N N . HIS A 1 85 ? -0.489 -16.587 -10.616 1.00 72.69 85 HIS A N 1
ATOM 671 C CA . HIS A 1 85 ? -0.820 -17.852 -11.273 1.00 72.69 85 HIS A CA 1
ATOM 672 C C . HIS A 1 85 ? -0.633 -17.849 -12.793 1.00 72.69 85 HIS A C 1
ATOM 674 O O . HIS A 1 85 ? -0.315 -18.900 -13.349 1.00 72.69 85 HIS A O 1
ATOM 680 N N . TYR A 1 86 ? -0.860 -16.719 -13.466 1.00 71.25 86 TYR A N 1
ATOM 681 C CA . TYR A 1 86 ? -0.943 -16.667 -14.931 1.00 71.25 86 TYR A CA 1
ATOM 682 C C . TYR A 1 86 ? 0.024 -15.676 -15.589 1.00 71.25 86 TYR A C 1
ATOM 684 O O . TYR A 1 86 ? 0.128 -15.677 -16.815 1.00 71.25 86 TYR A O 1
ATOM 692 N N . GLY A 1 87 ? 0.703 -14.830 -14.812 1.00 74.19 87 GLY A N 1
ATOM 693 C CA . GLY A 1 87 ? 1.581 -13.772 -15.309 1.00 74.19 87 GLY A CA 1
ATOM 694 C C . GLY A 1 87 ? 3.043 -13.950 -14.906 1.00 74.19 87 GLY A C 1
ATOM 695 O O . GLY A 1 87 ? 3.394 -14.776 -14.063 1.00 74.19 87 GLY A O 1
ATOM 696 N N . GLU A 1 88 ? 3.909 -13.142 -15.515 1.00 77.31 88 GLU A N 1
ATOM 697 C CA . GLU A 1 88 ? 5.253 -12.912 -14.989 1.00 77.31 88 GLU A CA 1
ATOM 698 C C . GLU A 1 88 ? 5.154 -11.952 -13.801 1.00 77.31 88 GLU A C 1
ATOM 700 O O . GLU A 1 88 ? 4.434 -10.956 -13.850 1.00 77.31 88 GLU A O 1
ATOM 705 N N . LEU A 1 89 ? 5.859 -12.253 -12.709 1.00 80.81 89 LEU A N 1
ATOM 706 C CA . LEU A 1 89 ? 5.872 -11.360 -11.555 1.00 80.81 89 LEU A CA 1
ATOM 707 C C . LEU A 1 89 ? 6.697 -10.110 -11.883 1.00 80.81 89 LEU A C 1
ATOM 709 O O . LEU A 1 89 ? 7.886 -10.247 -12.194 1.00 80.81 89 LEU A O 1
ATOM 713 N N . PRO A 1 90 ? 6.120 -8.899 -11.779 1.00 84.44 90 PRO A N 1
ATOM 714 C CA . PRO A 1 90 ? 6.879 -7.683 -12.006 1.00 84.44 90 PRO A CA 1
ATOM 715 C C . PRO A 1 90 ? 7.979 -7.544 -10.948 1.00 84.44 90 PRO A C 1
ATOM 717 O O . PRO A 1 90 ? 7.836 -7.969 -9.799 1.00 84.44 90 PRO A O 1
ATOM 720 N N . SER A 1 91 ? 9.095 -6.919 -11.327 1.00 85.25 91 SER A N 1
ATOM 721 C CA . SER A 1 91 ? 10.158 -6.594 -10.376 1.00 85.25 91 SER A CA 1
ATOM 722 C C . SER A 1 91 ? 9.681 -5.473 -9.455 1.00 85.25 91 SER A C 1
ATOM 724 O O . SER A 1 91 ? 9.644 -4.308 -9.853 1.00 85.25 91 SER A O 1
ATOM 726 N N . ILE A 1 92 ? 9.273 -5.852 -8.245 1.00 86.38 92 ILE A N 1
ATOM 727 C CA . ILE A 1 92 ? 8.804 -4.934 -7.207 1.00 86.38 92 ILE A CA 1
ATOM 728 C C . ILE A 1 92 ? 9.870 -4.665 -6.145 1.00 86.38 92 ILE A C 1
ATOM 730 O O . ILE A 1 92 ? 10.752 -5.482 -5.881 1.00 86.38 92 ILE A O 1
ATOM 734 N N . ASP A 1 93 ? 9.739 -3.526 -5.481 1.00 88.25 93 ASP A N 1
ATOM 735 C CA . ASP A 1 93 ? 10.483 -3.147 -4.289 1.00 88.25 93 ASP A CA 1
ATOM 736 C C . ASP A 1 93 ? 9.684 -3.551 -3.047 1.00 88.25 93 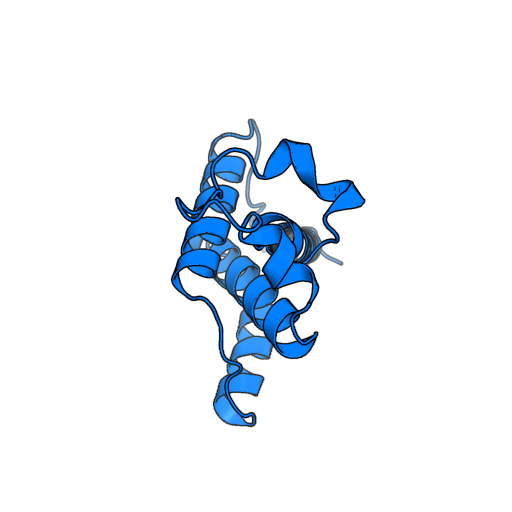ASP A C 1
ATOM 738 O O . ASP A 1 93 ? 8.814 -2.832 -2.548 1.00 88.25 93 ASP A O 1
ATOM 742 N N . LEU A 1 94 ? 9.971 -4.757 -2.558 1.00 89.25 94 LEU A N 1
ATOM 743 C CA . LEU A 1 94 ? 9.279 -5.334 -1.409 1.00 89.25 94 LEU A CA 1
ATOM 744 C C . LEU A 1 94 ? 9.452 -4.489 -0.135 1.00 89.25 94 LEU A C 1
ATOM 746 O O . LEU A 1 94 ? 8.508 -4.359 0.643 1.00 89.25 94 LEU A O 1
ATOM 750 N N . GLU A 1 95 ? 10.630 -3.898 0.083 1.00 88.25 95 GLU A N 1
ATOM 751 C CA . GLU A 1 95 ? 10.880 -3.026 1.238 1.00 88.25 95 GLU A CA 1
ATOM 752 C C . GLU A 1 95 ? 9.943 -1.813 1.204 1.00 88.25 95 GLU A C 1
ATOM 754 O O . GLU A 1 95 ? 9.332 -1.456 2.218 1.00 88.25 95 GLU A O 1
ATOM 759 N N . LEU A 1 96 ? 9.790 -1.205 0.027 1.00 88.50 96 LEU A N 1
ATOM 760 C CA . LEU A 1 96 ? 8.891 -0.080 -0.170 1.00 88.50 96 LEU A CA 1
ATOM 761 C C . LEU A 1 96 ? 7.429 -0.460 0.062 1.00 88.50 96 LEU A C 1
ATOM 763 O O . LEU A 1 96 ? 6.744 0.251 0.797 1.00 88.50 96 LEU A O 1
ATOM 767 N N . VAL A 1 97 ? 6.965 -1.574 -0.511 1.00 93.00 97 VAL A N 1
ATOM 768 C CA . VAL A 1 97 ? 5.589 -2.068 -0.325 1.00 93.00 97 VAL A CA 1
ATOM 769 C C . VAL A 1 97 ? 5.289 -2.281 1.160 1.00 93.00 97 VAL A C 1
ATOM 771 O O . VAL A 1 97 ? 4.284 -1.782 1.670 1.00 93.00 97 VAL A O 1
ATOM 774 N N . LEU A 1 98 ? 6.181 -2.963 1.885 1.00 93.06 98 LEU A N 1
ATOM 775 C C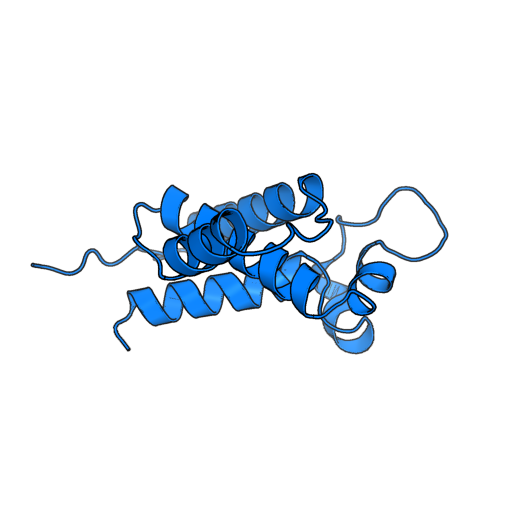A . LEU A 1 98 ? 6.014 -3.208 3.321 1.00 93.06 98 LEU A CA 1
ATOM 776 C C . LEU A 1 98 ? 6.026 -1.902 4.126 1.00 93.06 98 LEU A C 1
ATOM 778 O O . LEU A 1 98 ? 5.211 -1.719 5.034 1.00 93.06 98 LEU A O 1
ATOM 782 N N . THR A 1 99 ? 6.905 -0.964 3.769 1.00 90.25 99 THR A N 1
ATOM 783 C CA . THR A 1 99 ? 6.983 0.353 4.414 1.00 90.25 99 THR A CA 1
ATOM 784 C C . THR A 1 99 ? 5.713 1.173 4.181 1.00 90.25 99 THR A C 1
ATOM 786 O O . THR A 1 99 ? 5.183 1.775 5.118 1.00 90.25 99 THR A O 1
ATOM 789 N N . ALA A 1 100 ? 5.203 1.197 2.949 1.00 92.88 100 ALA A N 1
ATOM 790 C CA . ALA A 1 100 ? 3.981 1.901 2.579 1.00 92.88 100 ALA A CA 1
ATOM 791 C C . ALA A 1 100 ? 2.756 1.316 3.297 1.00 92.88 100 ALA A C 1
ATOM 793 O O . ALA A 1 100 ? 2.000 2.063 3.922 1.00 92.88 100 ALA A O 1
ATOM 794 N N . ALA A 1 101 ? 2.611 -0.012 3.309 1.00 95.12 101 ALA A N 1
ATOM 795 C CA . ALA A 1 101 ? 1.549 -0.691 4.048 1.00 95.12 101 ALA A CA 1
ATOM 796 C C . ALA A 1 101 ? 1.607 -0.377 5.551 1.00 95.12 101 ALA A C 1
ATOM 798 O O . ALA A 1 101 ? 0.601 0.015 6.142 1.00 95.12 101 ALA A O 1
ATOM 799 N N . GLY A 1 102 ? 2.793 -0.450 6.164 1.00 93.75 102 GLY A N 1
ATOM 800 C CA . GLY A 1 102 ? 2.980 -0.108 7.576 1.00 93.75 102 GLY A CA 1
ATOM 801 C C . GLY A 1 102 ? 2.610 1.345 7.899 1.00 93.75 102 GLY A C 1
ATOM 802 O O . GLY A 1 102 ? 1.962 1.609 8.917 1.00 93.75 102 GLY A O 1
ATOM 803 N N . LYS A 1 103 ? 2.958 2.296 7.021 1.00 93.19 103 LYS A N 1
ATOM 8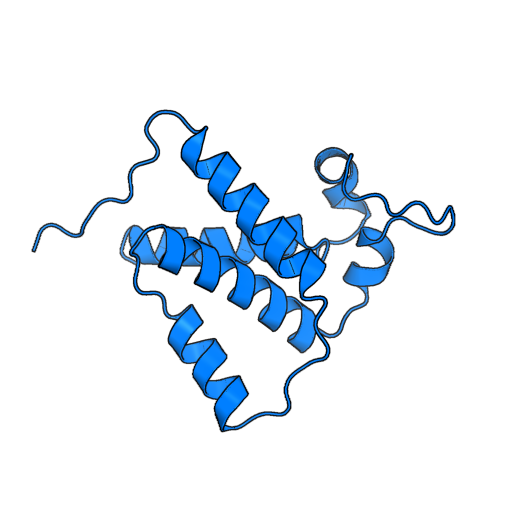04 C CA . LYS A 1 103 ? 2.559 3.708 7.156 1.00 93.19 103 LYS A CA 1
ATOM 805 C C . LYS A 1 103 ? 1.044 3.878 7.090 1.00 93.19 103 LYS A C 1
ATOM 807 O O . LYS A 1 103 ? 0.489 4.574 7.938 1.00 93.19 103 LYS A O 1
ATOM 812 N N . LEU A 1 104 ? 0.383 3.227 6.134 1.00 94.31 104 LEU A N 1
ATOM 813 C CA . LEU A 1 104 ? -1.069 3.300 5.975 1.00 94.31 104 LEU A CA 1
ATOM 814 C C . LEU A 1 104 ? -1.811 2.696 7.177 1.00 94.31 104 LEU A C 1
ATOM 816 O O . LEU A 1 104 ? -2.708 3.330 7.726 1.00 94.31 104 LEU A O 1
ATOM 820 N N . ILE A 1 105 ? -1.385 1.520 7.644 1.00 94.12 105 ILE A N 1
ATOM 821 C CA . ILE A 1 105 ? -1.924 0.878 8.854 1.00 94.12 105 ILE A CA 1
ATOM 822 C C . ILE A 1 105 ? -1.740 1.792 10.073 1.00 94.12 105 ILE A C 1
ATOM 824 O O . ILE A 1 105 ? -2.670 2.011 10.847 1.00 94.12 105 ILE A O 1
ATOM 828 N N . THR A 1 106 ? -0.553 2.385 10.228 1.00 92.94 106 THR A N 1
ATOM 829 C CA . THR A 1 106 ? -0.274 3.319 11.327 1.00 92.94 106 THR A CA 1
ATOM 830 C C . THR A 1 106 ? -1.161 4.562 11.259 1.00 92.94 106 THR A C 1
ATOM 832 O O . THR A 1 106 ? -1.618 5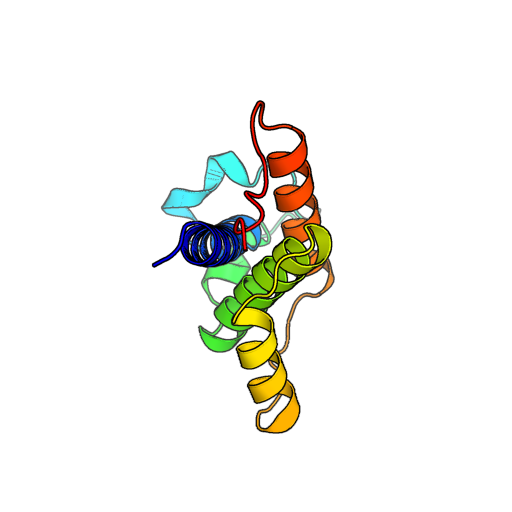.043 12.295 1.00 92.94 106 THR A O 1
ATOM 835 N N . LEU A 1 107 ? -1.402 5.094 10.058 1.00 91.38 107 LEU A N 1
ATOM 836 C CA . LEU A 1 107 ? -2.272 6.248 9.842 1.00 91.38 107 LEU A CA 1
ATOM 837 C C . LEU A 1 107 ? -3.720 5.933 10.227 1.00 91.38 107 LEU A C 1
ATOM 839 O O . LEU A 1 107 ? -4.341 6.716 10.945 1.00 91.38 107 LEU A O 1
ATOM 843 N N . ALA A 1 108 ? -4.234 4.784 9.793 1.00 90.25 108 ALA A N 1
ATOM 844 C CA . ALA A 1 108 ? -5.572 4.325 10.141 1.00 90.25 108 ALA A CA 1
ATOM 845 C C . ALA A 1 108 ? -5.733 4.185 11.664 1.00 90.25 108 ALA A C 1
ATOM 847 O O . ALA A 1 108 ? -6.622 4.802 12.242 1.00 90.25 108 ALA A O 1
ATOM 848 N N . ASN A 1 109 ? -4.789 3.518 12.336 1.00 87.38 109 ASN A N 1
ATOM 849 C CA . ASN A 1 109 ? -4.805 3.339 13.796 1.00 87.38 109 ASN A CA 1
ATOM 850 C C . ASN A 1 109 ? -4.723 4.654 14.590 1.00 87.38 109 ASN A C 1
ATOM 852 O O . ASN A 1 109 ? -5.144 4.712 15.743 1.00 87.38 109 ASN A O 1
ATOM 856 N N . LYS A 1 110 ? -4.137 5.706 14.009 1.00 89.38 110 LYS A N 1
ATOM 857 C CA . LYS A 1 110 ? -4.038 7.034 14.635 1.00 89.38 110 LYS A CA 1
ATOM 858 C C . LYS A 1 110 ? -5.225 7.937 14.319 1.00 89.38 110 LYS A C 1
ATOM 860 O O . LYS A 1 110 ? -5.328 9.003 14.922 1.00 89.38 110 LYS A O 1
ATOM 865 N N . THR A 1 111 ? -6.082 7.556 13.375 1.00 87.44 111 THR A N 1
ATOM 866 C CA . THR A 1 111 ? -7.222 8.364 12.946 1.00 87.44 111 THR A CA 1
ATOM 867 C C . THR A 1 111 ? -8.385 8.146 13.919 1.00 87.44 111 THR A C 1
ATOM 869 O O . THR A 1 111 ? -8.910 7.035 13.996 1.00 87.44 111 THR A O 1
ATOM 872 N N . PRO A 1 112 ? -8.817 9.171 14.681 1.00 88.25 112 PRO A N 1
ATOM 873 C CA . PRO A 1 112 ? -9.925 9.022 15.619 1.00 88.25 112 PRO A CA 1
ATOM 874 C C . PRO A 1 112 ? -11.213 8.626 14.892 1.00 88.25 112 PRO A C 1
ATOM 876 O O . PRO A 1 112 ? -11.581 9.257 13.902 1.00 88.25 112 PRO A O 1
ATOM 879 N N . GLY A 1 113 ? -11.901 7.599 15.394 1.00 82.25 113 GLY A N 1
ATOM 880 C CA . GLY A 1 113 ? -13.142 7.100 14.794 1.00 82.25 113 GLY A CA 1
ATOM 881 C C . GLY A 1 113 ? -12.949 6.307 13.499 1.00 82.25 113 GLY A C 1
ATOM 882 O O . GLY A 1 113 ? -13.928 6.059 12.800 1.00 82.25 113 GLY A O 1
ATOM 883 N N . PHE A 1 114 ? -11.715 5.917 13.155 1.00 84.25 114 PHE A N 1
ATOM 884 C CA . PHE A 1 114 ? -11.507 4.916 12.116 1.00 84.25 114 PHE A CA 1
ATOM 885 C C . PHE A 1 114 ? -11.937 3.548 12.646 1.00 84.25 114 PHE A C 1
ATOM 887 O O . PHE A 1 114 ? -11.262 2.948 13.480 1.00 84.25 114 PHE A O 1
ATOM 894 N N . GLU A 1 115 ? -13.067 3.067 12.143 1.00 80.50 115 GLU A N 1
ATOM 895 C CA . GLU A 1 115 ? -13.586 1.737 12.421 1.00 80.50 115 GLU A CA 1
ATOM 896 C C . GLU A 1 115 ? -13.867 1.036 11.097 1.00 80.50 115 GLU A C 1
ATOM 898 O O . GLU A 1 115 ? -14.479 1.593 10.178 1.00 80.50 115 GLU A O 1
ATOM 903 N N . ILE A 1 116 ? -13.402 -0.204 11.001 1.00 76.19 116 ILE A N 1
ATOM 904 C CA . ILE A 1 116 ? -13.805 -1.104 9.933 1.00 76.19 116 ILE A CA 1
ATOM 905 C C . ILE A 1 116 ? -15.237 -1.502 10.274 1.00 76.19 116 ILE A C 1
ATOM 907 O O . ILE A 1 116 ? -15.463 -2.278 11.198 1.00 76.19 116 ILE A O 1
ATOM 911 N N . LEU A 1 117 ? -16.210 -0.924 9.572 1.00 65.88 117 LEU A N 1
ATOM 912 C CA . LEU A 1 117 ? -17.597 -1.346 9.719 1.00 65.88 117 LEU A CA 1
ATOM 913 C C . LEU A 1 117 ? -17.682 -2.799 9.234 1.00 65.88 117 LEU A C 1
ATOM 915 O O . LEU A 1 117 ? -17.590 -3.061 8.029 1.00 65.88 117 LEU A O 1
ATOM 919 N N . GLU A 1 118 ? -17.797 -3.738 10.173 1.00 58.84 118 GLU A N 1
ATOM 920 C CA . GLU A 1 118 ? -18.227 -5.098 9.866 1.00 58.84 118 GLU A CA 1
ATOM 921 C C . GLU A 1 118 ? -19.604 -4.988 9.210 1.00 58.84 118 GLU A C 1
ATOM 923 O O . GLU A 1 118 ? -20.494 -4.305 9.732 1.00 58.84 118 GLU A O 1
ATOM 928 N N . ASP A 1 119 ? -19.759 -5.591 8.029 1.00 54.28 119 ASP A N 1
ATOM 929 C CA . ASP A 1 119 ? -21.061 -5.661 7.374 1.00 54.28 119 ASP A CA 1
ATOM 930 C C . ASP A 1 119 ? -21.961 -6.446 8.339 1.00 54.28 119 ASP A C 1
ATOM 932 O O . ASP A 1 119 ? -21.714 -7.623 8.613 1.00 54.28 119 ASP A O 1
ATOM 936 N N . GLN A 1 120 ? -22.922 -5.755 8.962 1.00 38.47 120 GLN A N 1
ATOM 937 C CA . GLN A 1 120 ? -23.915 -6.381 9.829 1.00 38.47 120 GLN A CA 1
ATOM 938 C C . GLN A 1 120 ? -24.667 -7.375 8.941 1.00 38.47 120 GLN A C 1
ATOM 940 O O . GLN A 1 120 ? -25.399 -6.967 8.038 1.00 38.47 120 GLN A O 1
ATOM 945 N N . THR A 1 121 ? -24.382 -8.657 9.147 1.00 40.84 121 THR A N 1
ATOM 946 C CA . THR A 1 121 ? -24.999 -9.773 8.425 1.00 40.84 121 THR A CA 1
ATOM 947 C C . THR A 1 121 ? -26.466 -9.924 8.792 1.00 40.84 121 THR A C 1
ATOM 949 O O . THR A 1 121 ? -26.829 -9.648 9.959 1.00 40.84 121 THR A O 1
#

pLDDT: mean 77.32, std 17.64, range [38.47, 96.0]

Radius of gyration: 14.99 Å; chains: 1; bounding box: 47×36×31 Å

Sequence (121 aa):
LQAQERLVALAHELGHLLCGHLEPARAKPLFTGLESHDEEKPRAGRRSELSRETAEFEAESVAYLFCRWNGLDSQSERYLATIVHYGELPSIDLELVLTAAGKLITLANKTPGFEILEDQT